Protein AF-A0A7W1Q6Q6-F1 (afdb_monomer_lite)

Structure (mmCIF, N/CA/C/O backbone):
data_AF-A0A7W1Q6Q6-F1
#
_en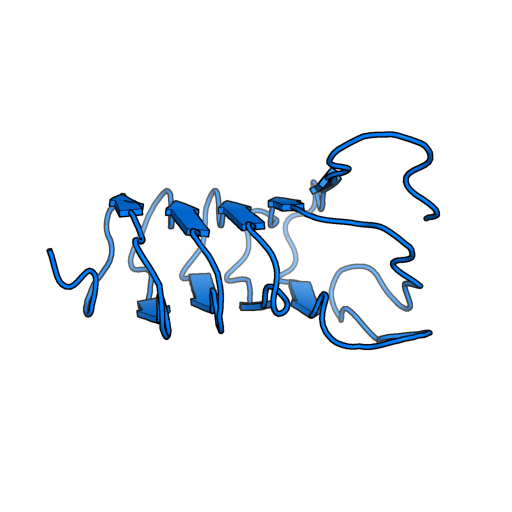try.id   AF-A0A7W1Q6Q6-F1
#
loop_
_atom_site.group_PDB
_atom_site.id
_atom_site.type_symbol
_atom_site.label_atom_id
_atom_site.label_alt_id
_atom_site.label_comp_id
_atom_site.label_asym_id
_atom_site.label_entity_id
_atom_site.label_seq_id
_atom_site.pdbx_PDB_ins_code
_atom_site.Cartn_x
_atom_site.Cartn_y
_atom_site.Cartn_z
_atom_site.occupancy
_atom_site.B_iso_or_equiv
_atom_site.auth_seq_id
_atom_site.auth_comp_id
_atom_site.auth_asym_id
_atom_site.auth_atom_id
_atom_site.pdbx_PDB_model_num
ATOM 1 N N . MET A 1 1 ? -6.885 7.834 -8.824 1.00 54.28 1 MET A N 1
ATOM 2 C CA . MET A 1 1 ? -5.829 8.822 -8.535 1.00 54.28 1 MET A CA 1
ATOM 3 C C . MET A 1 1 ? -4.674 8.557 -9.492 1.00 54.28 1 MET A C 1
ATOM 5 O O . MET A 1 1 ? -4.342 7.396 -9.680 1.00 54.28 1 MET A O 1
ATOM 9 N N . SER A 1 2 ? -4.118 9.588 -10.129 1.00 56.25 2 SER A N 1
ATOM 10 C CA . SER A 1 2 ? -2.893 9.483 -10.938 1.00 56.25 2 SER A CA 1
ATOM 11 C C . SER A 1 2 ? -1.772 10.193 -10.187 1.00 56.25 2 SER A C 1
ATOM 13 O O . SER A 1 2 ? -1.940 11.370 -9.856 1.00 56.25 2 SER A O 1
ATOM 15 N N . GLY A 1 3 ? -0.684 9.486 -9.898 1.00 55.88 3 GLY A N 1
ATOM 16 C CA . GLY A 1 3 ? 0.372 9.961 -9.006 1.00 55.88 3 GLY A CA 1
ATOM 17 C C . GLY A 1 3 ? 1.164 11.181 -9.508 1.00 55.88 3 GLY A C 1
ATOM 18 O O . GLY A 1 3 ? 1.430 12.115 -8.758 1.00 55.88 3 GLY A O 1
ATOM 19 N N . GLY A 1 4 ? 1.425 11.268 -10.812 1.00 60.59 4 GLY A N 1
ATOM 20 C CA . GLY A 1 4 ? 2.330 12.285 -11.352 1.00 60.59 4 GLY A CA 1
ATOM 21 C C . GLY A 1 4 ? 3.774 11.778 -11.386 1.00 60.59 4 GLY A C 1
ATOM 22 O O . GLY A 1 4 ? 4.006 10.595 -11.597 1.00 60.59 4 GLY A O 1
ATOM 23 N N . ALA A 1 5 ? 4.759 12.678 -11.304 1.00 55.84 5 ALA A N 1
ATOM 24 C CA . ALA A 1 5 ? 6.172 12.299 -11.319 1.00 55.84 5 ALA A CA 1
ATOM 25 C C .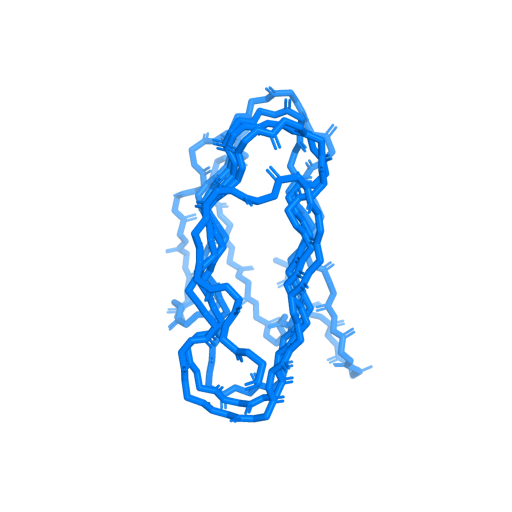 ALA A 1 5 ? 6.686 12.107 -9.886 1.00 55.84 5 ALA A C 1
ATOM 27 O O . ALA A 1 5 ? 6.737 13.071 -9.123 1.00 55.84 5 ALA A O 1
ATOM 28 N N . GLY A 1 6 ? 7.132 10.898 -9.557 1.00 65.75 6 GLY A N 1
ATOM 29 C CA . GLY A 1 6 ? 7.630 10.552 -8.227 1.00 65.75 6 GLY A CA 1
ATOM 30 C C . GLY A 1 6 ? 7.153 9.168 -7.799 1.00 65.75 6 GLY A C 1
ATOM 31 O O . GLY A 1 6 ? 6.511 8.466 -8.571 1.00 65.75 6 GLY A O 1
ATOM 32 N N . ALA A 1 7 ? 7.511 8.761 -6.581 1.00 76.94 7 ALA A N 1
ATOM 33 C CA . ALA A 1 7 ? 6.920 7.589 -5.946 1.00 76.94 7 ALA A CA 1
ATOM 34 C C . ALA A 1 7 ? 5.664 8.038 -5.191 1.00 76.94 7 ALA A C 1
ATOM 36 O O . ALA A 1 7 ? 5.766 8.629 -4.115 1.00 76.94 7 ALA A O 1
ATOM 37 N N . ASP A 1 8 ? 4.494 7.794 -5.776 1.00 89.62 8 ASP A N 1
ATOM 38 C CA . ASP A 1 8 ? 3.223 8.257 -5.224 1.00 89.62 8 ASP A CA 1
ATOM 39 C C . ASP A 1 8 ? 2.605 7.252 -4.256 1.00 89.62 8 ASP A C 1
ATOM 41 O O . ASP A 1 8 ? 2.739 6.038 -4.422 1.00 89.62 8 ASP A O 1
ATOM 45 N N . THR A 1 9 ? 1.903 7.768 -3.246 1.00 92.94 9 THR A N 1
ATOM 46 C CA . THR A 1 9 ? 1.297 6.964 -2.178 1.00 92.94 9 THR A CA 1
ATOM 47 C C . THR A 1 9 ? -0.219 7.095 -2.195 1.00 92.94 9 THR A C 1
ATOM 49 O O . THR A 1 9 ? -0.747 8.192 -2.002 1.00 92.94 9 THR A O 1
ATOM 52 N N . ALA A 1 10 ? -0.935 5.979 -2.345 1.00 93.19 10 ALA A N 1
ATOM 53 C CA . ALA A 1 10 ? -2.366 5.934 -2.052 1.00 93.19 10 ALA A CA 1
ATOM 54 C C . ALA A 1 10 ? -2.574 5.702 -0.548 1.00 93.19 10 ALA A C 1
ATOM 56 O O . ALA A 1 10 ? -1.961 4.817 0.043 1.00 93.19 10 ALA A O 1
ATOM 57 N N . THR A 1 11 ? -3.411 6.529 0.082 1.00 94.25 11 THR A N 1
ATOM 58 C CA . THR A 1 11 ? -3.653 6.506 1.534 1.00 94.25 11 THR A CA 1
ATOM 59 C C . THR A 1 11 ? -5.139 6.361 1.827 1.00 94.25 11 THR A C 1
ATOM 61 O O . THR A 1 11 ? -5.950 7.113 1.283 1.00 94.25 11 THR A O 1
ATOM 64 N N . TYR A 1 12 ? -5.478 5.456 2.743 1.00 93.62 12 TYR A N 1
ATOM 65 C CA . TYR A 1 12 ? -6.851 5.115 3.100 1.00 93.62 12 TYR A CA 1
ATOM 66 C C . TYR A 1 12 ? -7.149 5.475 4.563 1.00 93.62 12 TYR A C 1
ATOM 68 O O . TYR A 1 12 ? -7.117 4.612 5.421 1.00 93.62 12 TYR A O 1
ATOM 76 N N . PRO A 1 13 ? -7.507 6.726 4.909 1.00 90.19 13 PRO A N 1
ATOM 77 C CA . PRO A 1 13 ? -7.586 7.192 6.306 1.00 90.19 13 PRO A CA 1
ATOM 78 C C . PRO A 1 13 ? -8.801 6.670 7.107 1.00 90.19 13 PRO A C 1
ATOM 80 O O . PRO A 1 13 ? -9.138 7.218 8.158 1.00 90.19 13 PRO A O 1
ATOM 83 N N . GLY A 1 14 ? -9.520 5.674 6.588 1.00 90.31 14 GLY A N 1
ATOM 84 C CA . GLY A 1 14 ? -10.765 5.168 7.158 1.00 90.31 14 GLY A CA 1
ATOM 85 C C . GLY A 1 14 ? -10.577 4.205 8.334 1.00 90.31 14 GLY A C 1
ATOM 86 O O . GLY A 1 14 ? -9.474 3.907 8.788 1.00 90.31 14 GLY A O 1
ATOM 87 N N . THR A 1 15 ? -11.701 3.691 8.832 1.00 92.88 15 THR A N 1
ATOM 88 C CA . THR A 1 15 ? -11.737 2.599 9.823 1.00 92.88 15 THR A CA 1
ATOM 89 C C . THR A 1 15 ? -12.185 1.269 9.233 1.00 92.88 15 THR A C 1
ATOM 91 O O . THR A 1 15 ? -12.150 0.252 9.918 1.00 92.88 15 THR A O 1
ATOM 94 N N . ALA A 1 16 ? -12.691 1.287 8.001 1.00 94.44 16 ALA A N 1
ATOM 95 C CA . ALA A 1 16 ? -13.068 0.087 7.280 1.00 94.44 16 ALA A CA 1
ATOM 96 C C . ALA A 1 16 ? -11.836 -0.467 6.570 1.00 94.44 16 ALA A C 1
ATOM 98 O O . ALA A 1 16 ? -11.135 0.298 5.914 1.00 94.44 16 ALA A O 1
ATOM 99 N N . ALA A 1 17 ? -11.642 -1.780 6.688 1.00 95.25 17 ALA A N 1
ATOM 100 C CA . ALA A 1 17 ? -10.617 -2.511 5.964 1.00 95.25 17 ALA A CA 1
ATOM 101 C C . ALA A 1 17 ? -10.689 -2.230 4.458 1.00 95.25 17 ALA A C 1
ATOM 103 O O . ALA A 1 17 ? -11.786 -2.190 3.884 1.00 95.25 17 ALA A O 1
ATOM 104 N N . VAL A 1 18 ? -9.528 -2.092 3.827 1.00 96.69 18 VAL A N 1
ATOM 105 C CA . VAL A 1 18 ? -9.397 -1.951 2.376 1.00 96.69 18 VAL A CA 1
ATOM 106 C C . VAL A 1 18 ? -8.646 -3.128 1.766 1.00 96.69 18 VAL A C 1
ATOM 108 O O . VAL A 1 18 ? -7.829 -3.777 2.414 1.00 96.69 18 VAL A O 1
ATOM 111 N N . THR A 1 19 ? -8.936 -3.428 0.503 1.00 97.00 19 THR A N 1
ATOM 112 C CA . THR A 1 19 ? -8.185 -4.408 -0.296 1.00 97.00 19 THR A CA 1
ATOM 113 C C . THR A 1 19 ? -7.646 -3.714 -1.531 1.00 97.00 19 THR A C 1
ATOM 115 O O . THR A 1 19 ? -8.419 -3.305 -2.389 1.00 97.00 19 THR A O 1
ATOM 118 N N . VAL A 1 20 ? -6.333 -3.529 -1.608 1.00 96.69 20 VAL A N 1
ATOM 119 C CA . VAL A 1 20 ? -5.710 -2.662 -2.610 1.00 96.69 20 VAL A CA 1
ATOM 120 C C . VAL A 1 20 ? -4.530 -3.374 -3.245 1.00 96.69 20 VAL A C 1
ATOM 122 O O . VAL A 1 20 ? -3.688 -3.927 -2.543 1.00 96.69 20 VAL A O 1
ATOM 125 N N . ASN A 1 21 ? -4.460 -3.351 -4.573 1.00 95.62 21 ASN A N 1
ATOM 126 C CA . ASN A 1 21 ? -3.438 -4.034 -5.349 1.00 95.62 21 ASN A CA 1
ATOM 127 C C . ASN A 1 21 ? -2.873 -3.124 -6.452 1.00 95.62 21 ASN A C 1
ATOM 129 O O . ASN A 1 21 ? -3.579 -2.769 -7.398 1.00 95.62 21 ASN A O 1
ATOM 133 N N . LEU A 1 22 ? -1.589 -2.768 -6.338 1.00 94.19 22 LEU A N 1
ATOM 134 C CA . LEU A 1 22 ? -0.885 -1.909 -7.297 1.00 94.19 22 LEU A CA 1
ATOM 135 C C . LEU A 1 22 ? -0.516 -2.615 -8.610 1.00 94.19 22 LEU A C 1
ATOM 137 O O . LEU A 1 22 ? -0.135 -1.942 -9.563 1.00 94.19 22 LEU A O 1
ATOM 141 N N . SER A 1 23 ? -0.619 -3.946 -8.684 1.00 92.44 23 SER A N 1
ATOM 142 C CA . SER A 1 23 ? -0.438 -4.710 -9.931 1.00 92.44 23 SER A CA 1
ATOM 143 C C . SER A 1 23 ? -1.687 -4.730 -10.824 1.00 92.44 23 SER A C 1
ATOM 145 O O . SER A 1 23 ? -1.636 -5.233 -11.947 1.00 92.44 23 SER A O 1
ATOM 147 N N . VAL A 1 24 ? -2.820 -4.204 -10.338 1.00 92.69 24 VAL A N 1
ATOM 148 C CA . VAL A 1 24 ? -4.054 -4.101 -11.124 1.00 92.69 24 VAL A CA 1
ATOM 149 C C . VAL A 1 24 ? -4.034 -2.825 -11.957 1.00 92.69 24 VAL A C 1
ATOM 151 O O . VAL A 1 24 ? -4.271 -1.728 -11.452 1.00 92.69 24 VAL A O 1
ATOM 154 N N . ASP A 1 25 ? -3.851 -2.997 -13.263 1.00 86.75 25 ASP A N 1
ATOM 155 C CA . ASP A 1 25 ? -4.006 -1.923 -14.238 1.00 86.75 25 ASP A CA 1
ATOM 156 C C . ASP A 1 25 ? -5.500 -1.634 -14.473 1.00 86.75 25 ASP A C 1
ATOM 158 O O . ASP A 1 25 ? -6.164 -2.273 -15.294 1.00 86.75 25 ASP A O 1
ATOM 162 N N . GLY A 1 26 ? -6.054 -0.666 -13.737 1.00 88.81 26 GLY A N 1
ATOM 163 C CA . GLY A 1 26 ? -7.416 -0.170 -13.949 1.00 88.81 26 GLY A CA 1
ATOM 164 C C . GLY A 1 26 ? -8.268 -0.061 -12.681 1.00 88.81 26 GLY A C 1
ATOM 165 O O . GLY A 1 26 ? -7.736 0.016 -11.572 1.00 88.81 26 GLY A O 1
ATOM 166 N N . PRO A 1 27 ? -9.605 0.016 -12.834 1.00 91.50 27 PRO A N 1
ATOM 167 C CA . PRO A 1 27 ? -10.521 0.093 -11.706 1.00 91.50 27 PRO A CA 1
ATOM 168 C C . PRO A 1 27 ? -10.489 -1.181 -10.854 1.00 91.50 27 PRO A C 1
ATOM 170 O O . PRO A 1 27 ? -10.662 -2.282 -11.374 1.00 91.50 27 PRO A O 1
ATOM 173 N N . GLN A 1 28 ? -10.346 -1.016 -9.545 1.00 94.56 28 GLN A N 1
ATOM 174 C CA . GLN A 1 28 ? -10.414 -2.073 -8.543 1.00 94.56 28 GLN A CA 1
ATOM 175 C C . GLN A 1 28 ? -11.391 -1.675 -7.438 1.00 94.56 28 GLN A C 1
ATOM 177 O O . GLN A 1 28 ? -11.442 -0.513 -7.039 1.00 94.56 28 GLN A O 1
ATOM 182 N N . ASP A 1 29 ? -12.194 -2.626 -6.967 1.00 92.44 29 ASP A N 1
ATOM 183 C CA . ASP A 1 29 ? -13.048 -2.425 -5.799 1.00 92.44 29 ASP A CA 1
ATOM 184 C C . ASP A 1 29 ? -12.211 -2.633 -4.537 1.00 92.44 29 ASP A C 1
ATOM 186 O O . ASP A 1 29 ? -11.799 -3.753 -4.235 1.00 92.44 29 ASP A O 1
ATOM 190 N N . THR A 1 30 ? -11.949 -1.546 -3.817 1.00 91.69 30 THR A N 1
ATOM 191 C CA . THR A 1 30 ? -11.157 -1.546 -2.587 1.00 91.69 30 THR A CA 1
ATOM 192 C C . THR A 1 30 ? -11.980 -1.884 -1.350 1.00 91.69 30 THR A C 1
ATOM 194 O O . THR A 1 30 ? -11.461 -1.828 -0.233 1.00 91.69 30 THR A O 1
ATOM 197 N N . ALA A 1 31 ? -13.251 -2.262 -1.540 1.00 90.31 31 ALA A N 1
ATOM 198 C CA . ALA A 1 31 ? -14.254 -2.572 -0.529 1.00 90.31 31 ALA A CA 1
ATOM 199 C C . ALA A 1 31 ? -14.564 -1.389 0.403 1.00 90.31 31 ALA A C 1
ATOM 201 O O . ALA A 1 31 ? -15.616 -0.759 0.288 1.00 90.31 31 ALA A O 1
ATOM 202 N N . GLY A 1 32 ? -13.652 -1.059 1.319 1.00 84.38 32 GLY A N 1
ATOM 203 C CA . GLY A 1 32 ? -13.812 0.002 2.316 1.00 84.38 32 GLY A CA 1
ATOM 204 C C . GLY A 1 32 ? -13.751 1.427 1.759 1.00 84.38 32 GLY A C 1
ATOM 205 O O . GLY A 1 32 ? -14.181 2.356 2.445 1.00 84.38 32 GLY A O 1
ATOM 206 N N . ALA A 1 33 ? -13.260 1.608 0.528 1.00 88.12 33 ALA A N 1
ATOM 207 C CA . ALA A 1 33 ? -13.148 2.913 -0.129 1.00 88.12 33 ALA A CA 1
ATOM 208 C C . ALA A 1 33 ? -13.820 2.988 -1.518 1.00 88.12 33 ALA A C 1
ATOM 210 O O . ALA A 1 33 ? -13.767 4.030 -2.171 1.00 88.12 33 ALA A O 1
ATOM 211 N N . GLY A 1 34 ? -14.554 1.947 -1.927 1.00 90.38 34 GLY A N 1
ATOM 212 C CA . GLY A 1 34 ? -15.270 1.904 -3.204 1.00 90.38 34 GLY A CA 1
ATOM 213 C C . GLY A 1 34 ? -14.366 1.537 -4.380 1.00 90.38 34 GLY A C 1
ATOM 214 O O . GLY A 1 34 ? -13.424 0.775 -4.230 1.00 90.38 34 GLY A O 1
ATOM 215 N N . THR A 1 35 ? -14.665 2.030 -5.583 1.00 93.06 35 THR A N 1
ATOM 216 C CA . THR A 1 35 ? -13.865 1.708 -6.774 1.00 93.06 35 THR A CA 1
ATOM 217 C C . THR A 1 35 ? -12.788 2.759 -7.023 1.00 93.06 35 THR A C 1
ATOM 219 O O . THR A 1 35 ? -13.110 3.908 -7.331 1.00 93.06 35 THR A O 1
ATOM 222 N N . ASP A 1 36 ? -11.525 2.341 -6.986 1.00 91.12 36 ASP A N 1
ATOM 223 C CA . ASP A 1 36 ? -10.361 3.180 -7.262 1.00 91.12 36 ASP A CA 1
ATOM 224 C C . ASP A 1 36 ? -9.673 2.779 -8.565 1.00 91.12 36 ASP A C 1
ATOM 226 O O . ASP A 1 36 ? -9.652 1.620 -8.954 1.00 91.12 36 ASP A O 1
ATOM 230 N N . THR A 1 37 ? -9.059 3.740 -9.247 1.00 91.38 37 THR A N 1
ATOM 231 C CA . THR A 1 37 ? -8.074 3.478 -10.309 1.00 91.38 37 THR A CA 1
ATOM 232 C C . THR A 1 37 ? -6.755 4.074 -9.853 1.00 91.38 37 THR A C 1
ATOM 234 O O . THR A 1 37 ? -6.692 5.288 -9.635 1.00 91.38 37 THR A O 1
ATOM 237 N N . LEU A 1 38 ? -5.743 3.235 -9.654 1.00 88.50 38 LEU A N 1
ATOM 238 C CA . LEU A 1 38 ? -4.435 3.623 -9.130 1.00 88.50 38 LEU A CA 1
ATOM 239 C C . LEU A 1 38 ? -3.429 3.587 -10.275 1.00 88.50 38 LEU A C 1
ATOM 241 O O . LEU A 1 38 ? -2.950 2.527 -10.649 1.00 88.50 38 LEU A O 1
ATOM 245 N N . ASP A 1 39 ? -3.166 4.752 -10.862 1.00 84.88 39 ASP A N 1
ATOM 246 C CA . ASP A 1 39 ? -2.212 4.884 -11.961 1.00 84.88 39 ASP A CA 1
ATOM 247 C C . ASP A 1 39 ? -0.920 5.530 -11.455 1.00 84.88 39 ASP A C 1
ATOM 249 O O . ASP A 1 39 ? -0.952 6.583 -10.805 1.00 84.88 39 ASP A O 1
ATOM 253 N N . SER A 1 40 ? 0.212 4.892 -11.762 1.00 83.88 40 SER A N 1
ATOM 254 C CA . SER A 1 40 ? 1.556 5.318 -11.345 1.00 83.88 40 SER A CA 1
ATOM 255 C C . SER A 1 40 ? 1.741 5.453 -9.821 1.00 83.88 40 SER A C 1
ATOM 257 O O . SER A 1 40 ? 2.573 6.224 -9.358 1.00 83.88 40 SER A O 1
ATOM 259 N N . VAL A 1 41 ? 0.971 4.705 -9.024 1.00 87.81 41 VAL A N 1
ATOM 260 C CA . VAL A 1 41 ? 1.123 4.650 -7.561 1.00 87.81 41 VAL A CA 1
ATOM 261 C C . VAL A 1 41 ? 2.162 3.588 -7.202 1.00 87.81 41 VAL A C 1
ATOM 263 O O . VAL A 1 41 ? 2.097 2.465 -7.698 1.00 87.81 41 VAL A O 1
ATOM 266 N N . ALA A 1 42 ? 3.111 3.944 -6.338 1.00 90.94 42 ALA A N 1
ATOM 267 C CA . ALA A 1 42 ? 4.202 3.067 -5.910 1.00 90.94 42 ALA A CA 1
ATOM 268 C C . ALA A 1 42 ? 4.044 2.576 -4.465 1.00 90.94 42 ALA A C 1
ATOM 270 O O . ALA A 1 42 ? 4.653 1.581 -4.092 1.00 90.94 42 ALA A O 1
ATOM 271 N N . ASN A 1 43 ? 3.240 3.257 -3.647 1.00 94.75 43 ASN A N 1
ATOM 272 C CA . ASN A 1 43 ? 3.153 2.989 -2.215 1.00 94.75 43 ASN A CA 1
ATOM 273 C C . ASN A 1 43 ? 1.699 2.931 -1.743 1.00 94.75 43 ASN A C 1
ATOM 275 O O . ASN A 1 43 ? 0.828 3.628 -2.276 1.00 94.75 43 ASN A O 1
ATOM 279 N N . LEU A 1 44 ? 1.454 2.161 -0.685 1.00 96.12 44 LEU A N 1
ATOM 280 C CA . LEU A 1 44 ? 0.147 2.032 -0.047 1.00 96.12 44 LEU A CA 1
ATOM 281 C C . LEU A 1 44 ? 0.241 2.331 1.447 1.00 96.12 44 LEU A C 1
ATOM 283 O O . LEU A 1 44 ? 1.129 1.854 2.149 1.00 96.12 44 LEU A O 1
ATOM 287 N N . THR A 1 45 ? -0.718 3.099 1.948 1.00 95.94 45 THR A N 1
ATOM 288 C CA . THR A 1 45 ? -0.995 3.229 3.380 1.00 95.94 45 THR A CA 1
ATOM 289 C C . THR A 1 45 ? -2.440 2.833 3.637 1.00 95.94 45 THR A C 1
ATOM 291 O O . THR A 1 45 ? -3.359 3.459 3.101 1.00 95.94 45 THR A O 1
ATOM 294 N N . GLY A 1 46 ? -2.611 1.791 4.441 1.00 94.88 46 GLY A N 1
ATOM 295 C CA . GLY A 1 46 ? -3.879 1.235 4.875 1.00 94.88 46 GLY A CA 1
ATOM 296 C C . GLY A 1 46 ? -4.676 2.154 5.796 1.00 94.88 46 GLY A C 1
ATOM 297 O O . GLY A 1 46 ? -4.350 3.323 6.033 1.00 94.88 46 GLY A O 1
ATOM 298 N N . SER A 1 47 ? -5.772 1.587 6.264 1.00 94.94 47 SER A N 1
ATOM 299 C CA . SER A 1 47 ? -6.761 2.138 7.163 1.00 94.94 47 SER A CA 1
ATOM 300 C C . SER A 1 47 ? -6.450 1.802 8.620 1.00 94.94 47 SER A C 1
ATOM 302 O O . SER A 1 47 ? -5.308 1.632 9.019 1.00 94.94 47 SER A O 1
ATOM 304 N N . SER A 1 48 ? -7.469 1.844 9.476 1.00 94.94 48 SER A N 1
ATOM 305 C CA . SER A 1 48 ? -7.374 1.316 10.843 1.00 94.94 48 SER A CA 1
ATOM 306 C C . SER A 1 48 ? -8.136 -0.001 11.047 1.00 94.94 48 SER A C 1
ATOM 308 O O . SER A 1 48 ? -8.318 -0.442 12.191 1.00 94.94 48 SER A O 1
ATOM 310 N N . GLY A 1 49 ? -8.637 -0.582 9.953 1.00 94.56 49 GLY A N 1
ATOM 311 C CA . GLY A 1 49 ? -9.173 -1.940 9.878 1.00 94.56 49 GLY A CA 1
ATOM 312 C C . GLY A 1 49 ? -8.091 -2.943 9.468 1.00 94.56 49 GLY A C 1
ATOM 313 O O . GLY A 1 49 ? -6.967 -2.554 9.241 1.00 94.56 49 GLY A O 1
ATOM 314 N N . GLY A 1 50 ? -8.424 -4.237 9.393 1.00 95.69 50 GLY A N 1
ATOM 315 C CA . GLY A 1 50 ? -7.483 -5.249 8.890 1.00 95.69 50 GLY A CA 1
ATOM 316 C C . GLY A 1 50 ? -7.421 -5.229 7.367 1.00 95.69 50 GLY A C 1
ATOM 317 O O . GLY A 1 50 ? -8.336 -5.743 6.720 1.00 95.69 50 GLY A O 1
ATOM 318 N N . ASP A 1 51 ? -6.397 -4.597 6.818 1.00 96.94 51 ASP A N 1
ATOM 319 C CA . ASP A 1 51 ? -6.261 -4.328 5.393 1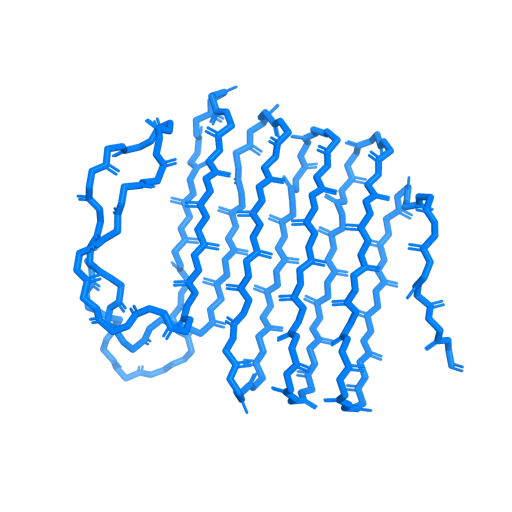.00 96.94 51 ASP A CA 1
ATOM 320 C C . ASP A 1 51 ? -5.570 -5.465 4.638 1.00 96.94 51 ASP A C 1
ATOM 322 O O . ASP A 1 51 ? -4.869 -6.303 5.199 1.00 96.94 51 ASP A O 1
ATOM 326 N N . SER A 1 52 ? -5.739 -5.478 3.318 1.00 96.75 52 SER A N 1
ATOM 327 C CA . SER A 1 52 ? -4.933 -6.289 2.412 1.00 96.75 52 SER A CA 1
ATOM 328 C C . SER A 1 52 ? -4.294 -5.381 1.372 1.00 96.75 52 SER A C 1
ATOM 330 O O . SER A 1 52 ? -4.987 -4.817 0.525 1.00 96.75 52 SER A O 1
ATOM 332 N N . LEU A 1 53 ? -2.976 -5.216 1.455 1.00 96.88 53 LEU A N 1
ATOM 333 C CA . LEU A 1 53 ? -2.206 -4.298 0.619 1.00 96.88 53 LEU A CA 1
ATOM 334 C C . LEU A 1 53 ? -1.214 -5.101 -0.223 1.00 96.88 53 LEU A C 1
ATOM 336 O O . LEU A 1 53 ? -0.383 -5.825 0.315 1.00 96.88 53 LEU A O 1
ATOM 340 N N . THR A 1 54 ? -1.307 -4.984 -1.544 1.00 96.88 54 THR A N 1
ATOM 341 C CA . THR A 1 54 ? -0.422 -5.656 -2.504 1.00 96.88 54 THR A CA 1
ATOM 342 C C . THR A 1 54 ? 0.324 -4.624 -3.344 1.00 96.88 54 THR A C 1
ATOM 344 O O . THR A 1 54 ? -0.295 -3.730 -3.928 1.00 96.88 54 THR A O 1
ATOM 347 N N . GLY A 1 55 ? 1.646 -4.764 -3.400 1.00 95.50 55 GLY A N 1
ATOM 348 C CA . GLY A 1 55 ? 2.554 -4.002 -4.244 1.00 95.50 55 GLY A CA 1
ATOM 349 C C . GLY A 1 55 ? 2.451 -4.358 -5.730 1.00 95.50 55 GLY A C 1
ATOM 350 O O . GLY A 1 55 ? 1.429 -4.844 -6.225 1.00 95.50 55 GLY A O 1
ATOM 351 N N . ASN A 1 56 ? 3.515 -4.069 -6.466 1.00 93.81 56 ASN A N 1
ATOM 352 C CA . ASN A 1 56 ? 3.701 -4.416 -7.868 1.00 93.81 56 ASN A CA 1
ATOM 353 C C . ASN A 1 56 ? 5.120 -4.974 -8.075 1.00 93.81 56 ASN A C 1
ATOM 355 O O . ASN A 1 56 ? 5.697 -5.536 -7.162 1.00 93.81 56 ASN A O 1
ATOM 359 N N . ALA A 1 57 ? 5.649 -4.928 -9.299 1.00 93.44 57 ALA A N 1
ATOM 360 C CA . ALA A 1 57 ? 6.983 -5.463 -9.598 1.00 93.44 57 ALA A CA 1
ATOM 361 C C . ALA A 1 57 ? 8.129 -4.451 -9.372 1.00 93.44 57 ALA A C 1
ATOM 363 O O . ALA A 1 57 ? 9.265 -4.704 -9.783 1.00 93.44 57 ALA A O 1
ATOM 364 N N . GLY A 1 58 ? 7.818 -3.262 -8.853 1.00 92.56 58 GLY A N 1
ATOM 365 C CA . GLY A 1 58 ? 8.788 -2.225 -8.507 1.00 92.56 58 GLY A CA 1
ATOM 366 C C . GLY A 1 58 ? 8.935 -2.092 -6.994 1.00 92.56 58 GLY A C 1
ATOM 367 O O . GLY A 1 58 ? 8.228 -2.737 -6.246 1.00 92.56 58 GLY A O 1
ATOM 368 N N . SER A 1 59 ? 9.830 -1.214 -6.540 1.00 93.69 59 SER A N 1
ATOM 369 C CA . SER A 1 59 ? 9.989 -0.943 -5.107 1.00 93.69 59 SER A CA 1
ATOM 370 C C . SER A 1 59 ? 8.740 -0.296 -4.511 1.00 93.69 59 SER A C 1
ATOM 372 O O . SER A 1 59 ? 8.361 0.807 -4.927 1.00 93.69 59 SER A O 1
ATOM 374 N N . ASN A 1 60 ? 8.148 -0.946 -3.511 1.00 94.69 60 ASN A N 1
ATOM 375 C CA . ASN A 1 60 ? 6.951 -0.470 -2.830 1.00 94.69 60 ASN A CA 1
ATOM 376 C C . ASN A 1 60 ? 7.186 -0.206 -1.340 1.00 94.69 60 ASN A C 1
ATOM 378 O O . ASN A 1 60 ? 7.913 -0.920 -0.654 1.00 94.69 60 ASN A O 1
ATOM 382 N N . VAL A 1 61 ? 6.498 0.806 -0.809 1.00 95.19 61 VAL A N 1
ATOM 383 C CA . VAL A 1 61 ? 6.323 0.988 0.638 1.00 95.19 61 VAL A CA 1
ATOM 384 C C . VAL A 1 61 ? 4.876 0.672 1.000 1.00 95.19 61 VAL A C 1
ATOM 386 O O . VAL A 1 61 ? 3.961 1.362 0.543 1.00 95.19 61 VAL A O 1
ATOM 389 N N . LEU A 1 62 ? 4.670 -0.357 1.824 1.00 95.50 62 LEU A N 1
ATOM 390 C CA . LEU A 1 62 ? 3.355 -0.812 2.281 1.00 95.50 62 LEU A CA 1
ATOM 391 C C . LEU A 1 62 ? 3.236 -0.618 3.796 1.00 95.50 62 LEU A C 1
ATOM 393 O O . LEU A 1 62 ? 4.036 -1.159 4.554 1.00 95.50 62 LEU A O 1
ATOM 397 N N . LEU A 1 63 ? 2.236 0.140 4.243 1.00 95.19 63 LEU A N 1
ATOM 398 C CA . LEU A 1 63 ? 2.000 0.435 5.659 1.00 95.19 63 LEU A CA 1
ATOM 399 C C . LEU A 1 63 ? 0.573 0.041 6.067 1.00 95.19 63 LEU A C 1
ATOM 401 O O . LEU A 1 63 ? -0.365 0.688 5.613 1.00 95.19 63 LEU A O 1
ATOM 405 N N . GLY A 1 64 ? 0.413 -0.961 6.938 1.00 93.38 64 GLY A N 1
ATOM 406 C CA . GLY A 1 64 ? -0.889 -1.426 7.457 1.00 93.38 64 GLY A CA 1
ATOM 407 C C . GLY A 1 64 ? -1.504 -0.518 8.533 1.00 93.38 64 GLY A C 1
ATOM 408 O O . GLY A 1 64 ? -2.712 -0.348 8.607 1.00 93.38 64 GLY A O 1
ATOM 409 N N . VAL A 1 65 ? -0.671 0.222 9.276 1.00 93.44 65 VAL A N 1
ATOM 410 C CA . VAL A 1 65 ? -1.070 1.165 10.344 1.00 93.44 65 VAL A CA 1
ATOM 411 C C . VAL A 1 65 ? -1.640 0.463 11.584 1.00 93.44 65 VAL A C 1
ATOM 413 O O . VAL A 1 65 ? -0.959 0.376 12.611 1.00 93.44 65 VAL A O 1
ATOM 416 N N . ARG A 1 66 ? -2.911 0.068 11.559 1.00 92.19 66 ARG A N 1
ATOM 417 C CA . ARG A 1 66 ? -3.619 -0.566 12.678 1.00 92.19 66 ARG A CA 1
ATOM 418 C C . ARG A 1 66 ? -4.556 -1.583 12.074 1.00 92.19 66 ARG A C 1
ATOM 420 O O . ARG A 1 66 ? -5.395 -1.196 11.283 1.00 92.19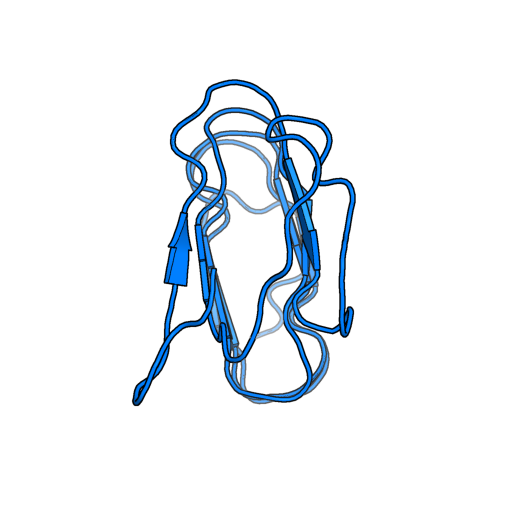 66 ARG A O 1
ATOM 427 N N . GLY A 1 67 ? -4.619 -2.764 12.654 1.00 92.38 67 GLY A N 1
ATOM 428 C CA . GLY A 1 67 ? -5.448 -3.797 12.059 1.00 92.38 67 GLY A CA 1
ATOM 429 C C . GLY A 1 67 ? -4.748 -5.118 12.222 1.00 92.38 67 GLY A C 1
ATOM 430 O O . GLY A 1 67 ? -3.717 -5.171 12.862 1.00 92.38 67 GLY A O 1
ATOM 431 N N . ASN A 1 68 ? -5.354 -6.185 11.730 1.00 93.69 68 ASN A N 1
ATOM 432 C CA . ASN A 1 68 ? -4.566 -7.371 11.445 1.00 93.69 68 ASN A CA 1
ATOM 433 C C . ASN A 1 68 ? -4.405 -7.358 9.932 1.00 93.69 68 ASN A C 1
ATOM 435 O O . ASN A 1 68 ? -5.380 -7.654 9.230 1.00 93.69 68 ASN A O 1
ATOM 439 N N . ASP A 1 69 ? -3.245 -6.916 9.468 1.00 94.62 69 ASP A N 1
ATOM 440 C CA . ASP A 1 69 ? -3.037 -6.537 8.075 1.00 94.62 69 ASP A CA 1
ATOM 441 C C . ASP A 1 69 ? -2.321 -7.647 7.297 1.00 94.62 69 ASP A C 1
ATOM 443 O O . ASP A 1 69 ? -1.486 -8.366 7.841 1.00 94.62 69 ASP A O 1
ATOM 447 N N . ASN A 1 70 ? -2.643 -7.789 6.011 1.00 94.50 70 ASN A N 1
ATOM 448 C CA . ASN A 1 70 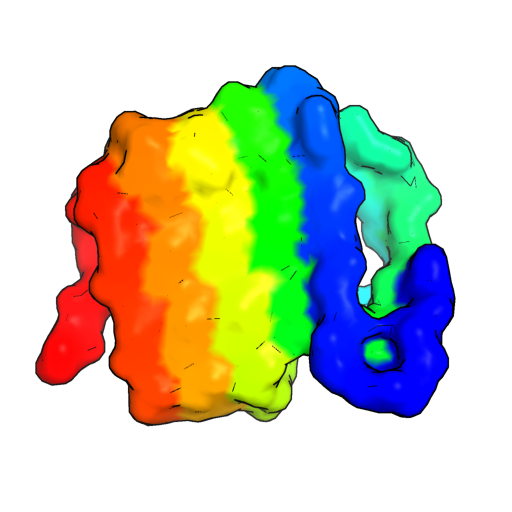? -1.954 -8.677 5.076 1.00 94.50 70 ASN A CA 1
ATOM 449 C C . ASN A 1 70 ? -1.189 -7.835 4.051 1.00 94.50 70 ASN A C 1
ATOM 451 O O . ASN A 1 70 ? -1.805 -7.171 3.209 1.00 94.50 70 ASN A O 1
ATOM 455 N N . LEU A 1 71 ? 0.138 -7.878 4.099 1.00 94.56 71 LEU A N 1
ATOM 456 C CA . LEU A 1 71 ? 1.020 -7.098 3.232 1.00 94.56 71 LEU A CA 1
ATOM 457 C C . LEU A 1 71 ? 1.742 -8.013 2.239 1.00 94.56 71 LEU A C 1
ATOM 459 O O . LEU A 1 71 ? 2.355 -8.990 2.652 1.00 94.56 71 LEU A O 1
ATOM 463 N N . PHE A 1 72 ? 1.695 -7.686 0.947 1.00 94.81 72 PHE A N 1
ATOM 464 C CA . PHE A 1 72 ? 2.325 -8.465 -0.124 1.00 94.81 72 PHE A CA 1
ATOM 465 C C . PHE A 1 72 ? 3.225 -7.564 -0.983 1.00 94.81 72 PHE A C 1
ATOM 467 O O . PHE A 1 72 ? 2.700 -6.747 -1.740 1.00 94.81 72 PHE A O 1
ATOM 474 N N . GLY A 1 73 ? 4.551 -7.699 -0.876 1.00 92.69 73 GLY A N 1
ATOM 475 C CA . GLY A 1 73 ? 5.542 -6.915 -1.639 1.00 92.69 73 GLY A CA 1
ATOM 476 C C . GLY A 1 73 ? 5.616 -7.309 -3.117 1.00 92.69 73 GLY A C 1
ATOM 477 O O . GLY A 1 73 ? 5.550 -6.455 -3.991 1.00 92.69 73 GLY A O 1
ATOM 478 N N . LEU A 1 74 ? 5.543 -8.617 -3.391 1.00 93.81 74 LEU A N 1
ATOM 479 C CA . LEU A 1 74 ? 5.688 -9.254 -4.708 1.00 93.81 74 LEU A CA 1
ATOM 480 C C . LEU A 1 74 ? 7.123 -9.296 -5.233 1.00 93.81 74 LEU A C 1
ATOM 482 O O . LEU A 1 74 ? 7.822 -10.261 -4.959 1.00 93.81 74 LEU A O 1
ATOM 486 N N . ALA A 1 75 ? 7.529 -8.393 -6.114 1.00 93.69 75 ALA A N 1
ATOM 487 C CA . ALA A 1 75 ? 8.874 -8.411 -6.671 1.00 93.69 75 ALA A CA 1
ATOM 488 C C . ALA A 1 75 ? 9.438 -7.009 -6.577 1.00 93.69 75 ALA A C 1
ATOM 490 O O . ALA A 1 75 ? 8.763 -6.073 -6.984 1.00 93.69 75 ALA A O 1
ATOM 491 N N . GLY A 1 76 ? 10.691 -6.860 -6.167 1.00 92.19 76 GLY A N 1
ATOM 492 C CA . GLY A 1 76 ? 11.265 -5.529 -6.072 1.00 92.19 76 GLY A CA 1
ATOM 493 C C . GLY A 1 76 ? 12.231 -5.385 -4.917 1.00 92.19 76 GLY A C 1
ATOM 494 O O . GLY A 1 76 ? 13.157 -6.167 -4.741 1.00 92.19 76 GLY A O 1
ATOM 495 N N . THR A 1 77 ? 12.118 -4.268 -4.227 1.00 93.50 77 THR A N 1
ATOM 496 C CA . THR A 1 77 ? 12.908 -3.956 -3.037 1.00 93.50 77 THR A CA 1
ATOM 497 C C . THR A 1 77 ? 11.939 -3.192 -2.177 1.00 93.50 77 THR A C 1
ATOM 499 O O . THR A 1 77 ? 11.734 -1.991 -2.396 1.00 93.50 77 THR A O 1
ATOM 502 N N . ASP A 1 78 ? 11.283 -3.929 -1.297 1.00 93.38 78 ASP A N 1
ATOM 503 C CA . ASP A 1 78 ? 10.053 -3.490 -0.668 1.00 93.38 78 ASP A CA 1
ATOM 504 C C . ASP A 1 78 ? 10.272 -3.178 0.809 1.00 93.38 78 ASP A C 1
ATOM 506 O O . ASP A 1 78 ? 11.156 -3.707 1.484 1.00 93.38 78 ASP A O 1
ATOM 510 N N . THR A 1 79 ? 9.479 -2.244 1.324 1.00 93.38 79 THR A N 1
ATOM 511 C CA . THR A 1 79 ? 9.423 -1.932 2.752 1.00 93.38 79 THR A CA 1
ATOM 512 C C . THR A 1 79 ? 8.009 -2.160 3.250 1.00 93.38 79 THR A C 1
ATOM 514 O O . THR A 1 79 ? 7.102 -1.384 2.940 1.00 93.38 79 THR A O 1
ATOM 517 N N . LEU A 1 80 ? 7.823 -3.214 4.037 1.00 93.06 80 LEU A N 1
ATOM 518 C CA . LEU A 1 80 ? 6.539 -3.602 4.607 1.00 93.06 80 LEU A CA 1
ATOM 519 C C . LEU A 1 80 ? 6.517 -3.213 6.089 1.00 93.06 80 LEU A C 1
ATOM 521 O O . LEU A 1 80 ? 7.423 -3.508 6.863 1.00 93.06 80 LEU A O 1
ATOM 525 N N . THR A 1 81 ? 5.494 -2.484 6.513 1.00 93.62 81 THR A N 1
ATOM 526 C CA . THR A 1 81 ? 5.295 -2.126 7.919 1.00 93.62 81 THR A CA 1
ATOM 527 C C . THR A 1 81 ? 3.887 -2.514 8.327 1.00 93.62 81 THR A C 1
ATOM 529 O O . THR A 1 81 ? 2.938 -1.830 7.950 1.00 93.62 81 THR A O 1
ATOM 532 N N . GLY A 1 82 ? 3.754 -3.596 9.097 1.00 90.88 82 GLY A N 1
ATOM 533 C CA . GLY A 1 82 ? 2.454 -4.077 9.581 1.00 90.88 82 GLY A CA 1
ATOM 534 C C . GLY A 1 82 ? 1.748 -3.012 10.419 1.00 90.88 82 GLY A C 1
ATOM 535 O O . GLY A 1 82 ? 0.673 -2.533 10.079 1.00 90.88 82 GLY A O 1
ATOM 536 N N . GLY A 1 83 ? 2.457 -2.480 11.413 1.00 90.00 83 GLY A N 1
ATOM 537 C CA . GLY A 1 83 ? 1.899 -1.516 12.348 1.00 90.00 83 GLY A CA 1
ATOM 538 C C . GLY A 1 83 ? 1.485 -2.206 13.640 1.00 90.00 83 GLY A C 1
ATOM 539 O O . GLY A 1 83 ? 2.287 -2.919 14.244 1.00 90.00 83 GLY A O 1
ATOM 540 N N . ALA A 1 84 ? 0.295 -1.882 14.142 1.00 88.44 84 ALA A N 1
ATOM 541 C CA . ALA A 1 84 ? -0.183 -2.383 15.424 1.00 88.44 84 ALA A CA 1
ATOM 542 C C . ALA A 1 84 ? -1.119 -3.586 15.268 1.00 88.44 84 ALA A C 1
ATOM 544 O O . ALA A 1 84 ? -2.104 -3.482 14.545 1.00 88.44 84 ALA A O 1
ATOM 545 N N . ARG A 1 85 ? -0.949 -4.559 16.177 1.00 88.88 85 ARG A N 1
ATOM 546 C CA . ARG A 1 85 ? -1.593 -5.889 16.237 1.00 88.88 85 ARG A CA 1
ATOM 547 C C . ARG A 1 85 ? -0.937 -6.881 15.274 1.00 88.88 85 ARG A C 1
ATOM 549 O O . ARG A 1 85 ? 0.189 -6.675 14.865 1.00 88.88 85 ARG A O 1
ATOM 556 N N . THR A 1 86 ? -1.575 -8.031 15.088 1.00 89.50 86 THR A N 1
ATOM 557 C CA . THR A 1 86 ? -0.967 -9.185 14.442 1.00 89.50 86 THR A CA 1
ATOM 558 C C . THR A 1 86 ? -1.123 -9.082 12.939 1.00 89.50 86 THR A C 1
ATOM 560 O O . THR A 1 86 ? -2.223 -9.283 12.422 1.00 89.50 86 THR A O 1
ATOM 563 N N . ASP A 1 87 ? -0.006 -8.846 12.271 1.00 91.31 87 ASP A N 1
ATOM 564 C CA . ASP A 1 87 ? 0.056 -8.671 10.824 1.00 91.31 87 ASP A CA 1
ATOM 565 C C . ASP A 1 87 ? 0.732 -9.872 10.156 1.00 91.31 87 ASP A C 1
ATOM 567 O O . ASP A 1 87 ? 1.558 -10.553 10.764 1.00 91.31 87 ASP A O 1
ATOM 571 N N . THR A 1 88 ? 0.394 -10.130 8.898 1.00 91.50 88 THR A N 1
ATOM 572 C CA . THR A 1 88 ? 1.058 -11.108 8.029 1.00 91.50 88 THR A CA 1
ATOM 573 C C . THR A 1 88 ? 1.731 -10.365 6.884 1.00 91.50 88 THR A C 1
ATOM 575 O O . THR A 1 88 ? 1.102 -9.539 6.221 1.00 91.50 88 THR A O 1
ATOM 578 N N . ALA A 1 89 ? 3.000 -10.673 6.632 1.00 90.44 89 ALA A N 1
ATOM 579 C CA . ALA A 1 89 ? 3.756 -10.089 5.534 1.00 90.44 89 ALA A CA 1
ATOM 580 C C . ALA A 1 89 ? 4.329 -11.188 4.634 1.00 90.44 89 ALA A C 1
ATOM 582 O O . ALA A 1 89 ? 4.896 -12.165 5.115 1.00 90.44 89 ALA A O 1
ATOM 583 N N . ASP A 1 90 ? 4.182 -11.006 3.328 1.00 91.69 90 ASP A N 1
ATOM 584 C CA . ASP A 1 90 ? 4.886 -11.744 2.286 1.00 91.69 90 ASP A CA 1
ATOM 585 C C . ASP A 1 90 ? 5.690 -10.729 1.474 1.00 91.69 90 ASP A C 1
ATOM 587 O O . ASP A 1 90 ? 5.144 -9.962 0.680 1.00 91.69 90 ASP A O 1
ATOM 591 N N . GLU A 1 91 ? 6.993 -10.675 1.729 1.00 88.62 91 GLU A N 1
ATOM 592 C CA . GLU A 1 91 ? 7.914 -9.752 1.062 1.00 88.62 91 GLU A CA 1
ATOM 593 C C . GLU A 1 91 ? 8.074 -10.091 -0.427 1.00 88.62 91 GLU A C 1
ATOM 595 O O . GLU A 1 91 ? 8.279 -9.202 -1.248 1.00 88.62 91 GLU A O 1
ATOM 600 N N . GLY A 1 92 ? 7.860 -11.354 -0.804 1.00 88.94 92 GLY A N 1
ATOM 601 C CA . GLY A 1 92 ? 8.067 -11.822 -2.161 1.00 88.94 92 GLY A CA 1
ATOM 602 C C . GLY A 1 92 ? 9.551 -11.968 -2.512 1.00 88.94 92 GLY A C 1
ATOM 603 O O . GLY A 1 92 ? 10.322 -12.558 -1.760 1.00 88.94 92 GLY A O 1
ATOM 604 N N . GLY A 1 93 ? 9.942 -11.565 -3.719 1.00 86.56 93 GLY A N 1
ATOM 605 C CA . GLY A 1 93 ? 11.313 -11.677 -4.207 1.00 86.56 93 GLY A CA 1
ATOM 606 C C . GLY A 1 93 ? 11.994 -10.320 -4.304 1.00 86.56 93 GLY A C 1
ATOM 607 O O . GLY A 1 93 ? 11.526 -9.446 -5.025 1.00 86.56 93 GLY A O 1
ATOM 608 N N . GLY A 1 94 ? 13.170 -10.180 -3.709 1.00 86.88 94 GLY A N 1
ATOM 609 C CA . GLY A 1 94 ? 13.802 -8.874 -3.672 1.00 86.88 94 GLY A CA 1
ATOM 610 C C . GLY A 1 94 ? 14.893 -8.772 -2.631 1.00 86.88 94 GLY A C 1
ATOM 611 O O . GLY A 1 94 ? 15.408 -9.776 -2.139 1.00 86.88 94 GLY A O 1
ATOM 612 N N . ILE A 1 95 ? 15.280 -7.531 -2.350 1.00 87.88 95 ILE A N 1
ATOM 613 C CA . ILE A 1 95 ? 15.963 -7.189 -1.102 1.00 87.88 95 ILE A CA 1
ATOM 614 C C . ILE A 1 95 ? 14.948 -6.394 -0.301 1.00 87.88 95 ILE A C 1
ATOM 616 O O . ILE A 1 95 ? 14.747 -5.210 -0.565 1.00 87.88 95 ILE A O 1
ATOM 620 N N . ASP A 1 96 ? 14.320 -7.052 0.657 1.00 89.31 96 ASP A N 1
ATOM 621 C CA . ASP A 1 96 ? 13.134 -6.519 1.309 1.00 89.31 96 ASP A CA 1
ATOM 622 C C . ASP A 1 96 ? 13.408 -6.212 2.782 1.00 89.31 96 ASP A C 1
ATOM 624 O O . ASP A 1 96 ? 14.448 -6.562 3.350 1.00 89.31 96 ASP A O 1
ATOM 628 N N . SER A 1 97 ? 12.510 -5.447 3.388 1.00 89.62 97 SER A N 1
ATOM 629 C CA . SER A 1 97 ? 12.564 -5.100 4.802 1.00 89.62 97 SER A CA 1
ATOM 630 C C . SER A 1 97 ? 11.156 -5.076 5.367 1.00 89.62 97 SER A C 1
ATOM 632 O O . SER A 1 97 ? 10.319 -4.300 4.897 1.00 89.62 97 SER A O 1
ATOM 634 N N . CYS A 1 98 ? 10.898 -5.859 6.412 1.00 86.44 98 CYS A N 1
ATOM 635 C CA . CYS A 1 98 ? 9.627 -5.835 7.121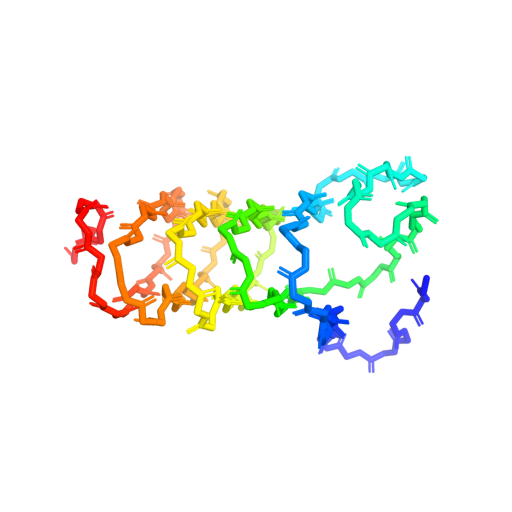 1.00 86.44 98 CYS A CA 1
ATOM 636 C C . CYS A 1 98 ? 9.784 -5.515 8.615 1.00 86.44 98 CYS A C 1
ATOM 638 O O . CYS A 1 98 ? 10.707 -5.962 9.297 1.00 86.44 98 CYS A O 1
ATOM 640 N N . THR A 1 99 ? 8.870 -4.693 9.142 1.00 86.38 99 THR A N 1
ATOM 641 C CA . THR A 1 99 ? 8.824 -4.297 10.561 1.00 86.38 99 THR A CA 1
ATOM 642 C C . THR A 1 99 ? 7.385 -4.252 11.098 1.00 86.38 99 THR A C 1
ATOM 644 O O . THR A 1 99 ? 6.443 -4.018 10.345 1.00 86.38 99 THR A O 1
ATOM 647 N N . GLY A 1 100 ? 7.194 -4.449 12.410 1.00 75.50 100 GLY A N 1
ATOM 648 C CA . GLY A 1 100 ? 5.879 -4.407 13.075 1.00 75.50 100 GLY A CA 1
ATOM 649 C C . GLY A 1 100 ? 5.676 -5.543 14.081 1.00 75.50 100 GLY A C 1
ATOM 650 O O . GLY A 1 100 ? 6.585 -6.338 14.313 1.00 75.50 100 GLY A O 1
ATOM 651 N N . GLU A 1 101 ? 4.478 -5.635 14.664 1.00 64.88 101 GLU A N 1
ATOM 652 C CA . GLU A 1 101 ? 4.046 -6.764 15.512 1.00 64.88 101 GLU A CA 1
ATOM 653 C C . GLU A 1 101 ? 3.581 -7.959 14.635 1.00 64.88 101 GLU A C 1
ATOM 655 O O . GLU A 1 101 ? 2.568 -8.609 14.893 1.00 64.88 101 GLU A O 1
ATOM 660 N N . THR A 1 102 ? 4.311 -8.230 13.549 1.00 59.62 102 THR A N 1
ATOM 661 C CA . THR A 1 102 ? 3.984 -9.253 12.546 1.00 59.62 102 THR A CA 1
ATOM 662 C C . THR A 1 102 ? 4.134 -10.669 13.108 1.00 59.62 102 THR A C 1
ATOM 664 O O . THR A 1 102 ? 5.201 -11.030 13.614 1.00 59.62 102 THR A O 1
ATOM 667 N N . GLU A 1 103 ? 3.107 -11.507 12.941 1.00 57.53 103 GLU A N 1
ATOM 668 C CA . GLU A 1 103 ? 3.244 -12.961 13.021 1.00 57.53 103 GLU A CA 1
ATOM 669 C C . GLU A 1 103 ? 3.521 -13.505 11.613 1.00 57.53 103 GLU A C 1
ATOM 671 O O . GLU A 1 103 ? 2.625 -13.644 10.791 1.00 57.53 103 GLU A O 1
ATOM 676 N N . SER A 1 104 ? 4.770 -13.910 11.393 1.00 62.62 104 SER A N 1
ATOM 677 C CA . SER A 1 104 ? 5.278 -14.664 10.236 1.00 62.62 104 SER A CA 1
ATOM 678 C C . SER A 1 104 ? 5.753 -13.872 9.014 1.00 62.62 104 SER A C 1
ATOM 680 O O . SER A 1 104 ? 5.013 -13.127 8.381 1.00 62.62 104 SER A O 1
ATOM 682 N N . ASN A 1 105 ? 6.993 -14.224 8.652 1.00 55.06 105 ASN A N 1
ATOM 683 C CA . ASN A 1 105 ? 7.614 -14.189 7.328 1.00 55.06 105 ASN A CA 1
ATOM 684 C C . ASN A 1 105 ? 8.352 -12.932 6.842 1.00 55.06 105 ASN A C 1
ATOM 686 O O . ASN A 1 105 ? 8.590 -12.810 5.648 1.00 55.06 105 ASN A O 1
ATOM 690 N N . CYS A 1 106 ? 8.834 -12.081 7.753 1.00 58.72 106 CYS A N 1
ATOM 691 C CA . CYS A 1 106 ? 10.006 -11.249 7.454 1.00 58.72 106 CYS A CA 1
ATOM 692 C C . CYS A 1 106 ? 11.251 -12.154 7.477 1.00 58.72 106 CYS A C 1
ATOM 694 O O . CYS A 1 106 ? 11.780 -12.449 8.556 1.00 58.72 106 CYS A O 1
ATOM 696 N N . GLU A 1 107 ? 11.649 -12.696 6.325 1.00 52.16 107 GLU A N 1
ATOM 697 C CA . GLU A 1 107 ? 12.903 -13.446 6.219 1.00 52.16 107 GLU A CA 1
ATOM 698 C C . GLU A 1 107 ? 14.047 -12.452 5.990 1.00 52.16 107 GLU A C 1
ATOM 700 O O . GLU A 1 107 ? 14.152 -11.806 4.956 1.00 52.16 107 GLU A O 1
ATOM 705 N N . THR A 1 108 ? 14.902 -12.327 7.007 1.00 46.72 108 THR A N 1
ATOM 706 C CA . THR A 1 108 ? 16.108 -11.483 7.021 1.00 46.72 108 THR A CA 1
ATOM 707 C C . THR A 1 108 ? 17.210 -11.968 6.091 1.00 46.72 108 THR A C 1
ATOM 709 O O . THR A 1 108 ? 17.484 -13.193 6.126 1.00 46.72 108 THR A O 1
#

Sequence (108 aa):
MSGGAGADTATYPGTAAVTVNLSVDGPQDTAGAGTDTLDSVANLTGSSGGDSLTGNAGSNVLLGVRGNDNLFGLAGTDTLTGGARTDTADEGGGIDSCTGETESNCET

Secondary structure (DSSP, 8-state):
-B--SS-EEEE--SSS-BEEETT--SEEE-BSS-EEE-BSEEEEE--SS--EEE--SS--EEE--BSS-EEE--EES-EEE--BS-BEEE--EES-EEESSB-S----

pLDDT: mean 87.46, std 12.21, range [46.72, 97.0]

Foldseek 3Di:
DAQPPDAAEDEDAALDEFEDEPQDQAWDQRPVVGIDHYHNHQEYHTYQEAYEYHGHQEEYEYHCAHYQYEEHCAHYEYEAENHDDEYAYHNHYYNYYYDYNYDDDPDD

Radius of gyration: 12.5 Å; chains: 1; bounding box: 31×27×30 Å